Protein AF-B7ZAQ6-4-F1 (afdb_monomer)

Nearest PDB structures (foldseek):
  5jsb-assembly1_B  TM=4.664E-01  e=8.492E-01  synthetic construct

Radius of gyration: 22.22 Å; Cα contacts (8 Å, |Δi|>4): 58; chains: 1; bounding box: 69×20×45 Å

Solvent-accessible surface area (backbone atoms only — not comparable to full-atom values): 7041 Å² total; per-residue (Å²): 110,67,68,61,51,54,49,52,53,53,53,53,50,38,53,52,39,28,52,50,38,39,53,49,40,60,64,68,67,50,69,80,45,86,75,77,57,62,66,58,57,49,54,49,19,50,48,49,18,49,53,49,52,54,53,49,52,55,52,36,57,75,69,63,76,61,55,71,73,57,51,58,51,52,52,53,51,46,53,52,51,51,48,46,41,61,71,45,54,45,54,55,48,53,54,51,49,53,57,51,51,51,51,62,52,45,54,58,49,53,52,53,72,76,36,92,70,74,81,76,90,70,92,130

Foldseek 3Di:
DQLVVVVVVLVVQLVVQLVVLLVCCVPPPCPPPPPPPVVVSNLRSNLRSLVVSLVVLVVCVVVVSHDPVSSVVSNVVSVVVNCCSVVPVVVVVVVVVVVVVCVVVCVVVVVVVVDPPDDDPDDD

Secondary structure (DSSP, 8-state):
-HHHHHHHHHHHHHHHHHHHHHHHHHHHTSSS-SS--HHHHHHHHHHHHHHHHHHHHHHHHHHT-S-HHHHHHHHHHHHHHHHHIIIIIHHHHHHHHHHHHHHHHHHHHHHHHHS---------

Mean predicted aligned error: 11.82 Å

pLDDT: mean 80.82, std 14.58, range [36.91, 94.31]

Structure (mmCIF, N/CA/C/O backbone):
data_AF-B7ZAQ6-4-F1
#
_entry.id   AF-B7ZAQ6-4-F1
#
loop_
_atom_site.group_PDB
_atom_site.id
_atom_site.type_symbol
_atom_site.label_atom_id
_atom_site.label_alt_id
_atom_site.label_comp_id
_atom_site.label_asym_id
_atom_site.label_entity_id
_atom_site.label_seq_id
_atom_site.pdbx_PDB_ins_code
_atom_site.Cartn_x
_atom_site.Cartn_y
_atom_site.Cartn_z
_atom_site.occupancy
_atom_site.B_iso_or_equiv
_atom_site.auth_seq_id
_atom_site.auth_comp_id
_atom_site.auth_asym_id
_atom_site.auth_atom_id
_atom_site.pdbx_PDB_model_num
ATOM 1 N N . MET A 1 1 ? -22.076 10.822 15.058 1.00 68.00 1 MET A N 1
ATOM 2 C CA . MET A 1 1 ? -20.920 10.833 15.983 1.00 68.00 1 MET A CA 1
ATOM 3 C C . MET A 1 1 ? -20.062 9.583 15.829 1.00 68.00 1 MET A C 1
ATOM 5 O O . MET A 1 1 ? -18.863 9.749 15.686 1.00 68.00 1 MET A O 1
ATOM 9 N N . SER A 1 2 ? -20.638 8.376 15.735 1.00 79.38 2 SER A N 1
ATOM 10 C CA . SER A 1 2 ? -19.858 7.134 15.562 1.00 79.38 2 SER A CA 1
ATOM 11 C C . SER A 1 2 ? -18.927 7.152 14.346 1.00 79.38 2 SER A C 1
ATOM 13 O O . SER A 1 2 ? -17.749 6.893 14.502 1.00 79.38 2 SER A O 1
ATOM 15 N N . PHE A 1 3 ? -19.398 7.598 13.173 1.00 81.94 3 PHE A N 1
ATOM 16 C CA . PHE A 1 3 ? -18.551 7.667 11.971 1.00 81.94 3 PHE A CA 1
ATOM 17 C C . PHE A 1 3 ? -17.296 8.540 12.148 1.00 81.94 3 PHE A C 1
ATOM 19 O O . PHE A 1 3 ? -16.231 8.179 11.671 1.00 81.94 3 PHE A O 1
ATOM 26 N N . LEU A 1 4 ? -17.401 9.670 12.862 1.00 80.75 4 LEU A N 1
ATOM 27 C CA . LEU A 1 4 ? -16.248 10.542 13.116 1.00 80.75 4 LEU A CA 1
ATOM 28 C C . LEU A 1 4 ? -15.255 9.897 14.084 1.00 80.75 4 LEU A C 1
ATOM 30 O O . LEU A 1 4 ? -14.053 10.048 13.898 1.00 80.75 4 LEU A O 1
ATOM 34 N N . ILE A 1 5 ? -15.755 9.174 15.091 1.00 86.62 5 ILE A N 1
ATOM 35 C CA . ILE A 1 5 ? -14.918 8.430 16.038 1.00 86.62 5 ILE A CA 1
ATOM 36 C C . ILE A 1 5 ? -14.189 7.311 15.287 1.00 86.62 5 ILE A C 1
ATOM 38 O O . ILE A 1 5 ? -12.963 7.256 15.346 1.00 86.62 5 ILE A O 1
ATOM 42 N N . ASP A 1 6 ? -14.916 6.519 14.496 1.00 87.44 6 ASP A N 1
ATOM 43 C CA . ASP A 1 6 ? -14.370 5.462 13.639 1.00 87.44 6 ASP A CA 1
ATOM 44 C C . ASP A 1 6 ? -13.260 6.011 12.725 1.00 87.44 6 ASP A C 1
ATOM 46 O O . ASP A 1 6 ? -12.136 5.509 12.728 1.00 87.44 6 ASP A O 1
ATOM 50 N N . SER A 1 7 ? -13.536 7.103 12.001 1.00 87.38 7 SER A N 1
ATOM 51 C CA . SER A 1 7 ? -12.549 7.747 11.130 1.00 87.38 7 SER A CA 1
ATOM 52 C C . SER A 1 7 ? -11.359 8.313 11.907 1.00 87.38 7 SER A C 1
ATOM 54 O O . SER A 1 7 ? -10.229 8.212 11.439 1.00 87.38 7 SER A O 1
ATOM 56 N N . SER A 1 8 ? -11.569 8.885 13.096 1.00 89.81 8 SER A N 1
ATOM 57 C CA . SER A 1 8 ? -10.472 9.424 13.911 1.00 89.81 8 SER A CA 1
ATOM 58 C C . SER A 1 8 ? -9.519 8.337 14.411 1.00 89.81 8 SER A C 1
ATOM 60 O O . SER A 1 8 ? -8.303 8.536 14.373 1.00 89.81 8 SER A O 1
ATOM 62 N N . ILE A 1 9 ? -10.050 7.177 14.815 1.00 89.31 9 ILE A N 1
ATOM 63 C CA . ILE A 1 9 ? -9.254 6.020 15.242 1.00 89.31 9 ILE A CA 1
ATOM 64 C C . ILE A 1 9 ? -8.400 5.542 14.068 1.00 89.31 9 ILE A C 1
ATOM 66 O O . ILE A 1 9 ? -7.183 5.443 14.203 1.00 89.31 9 ILE A O 1
ATOM 70 N N . MET A 1 10 ? -9.020 5.371 12.898 1.00 88.56 10 MET A N 1
ATOM 71 C CA . MET A 1 10 ? -8.340 4.915 11.685 1.00 88.56 10 MET A CA 1
ATOM 72 C C . MET A 1 10 ? -7.277 5.886 11.163 1.00 88.56 10 MET A C 1
ATOM 74 O O . MET A 1 10 ? -6.234 5.467 10.671 1.00 88.56 10 MET A O 1
ATOM 78 N N . ILE A 1 11 ? -7.519 7.196 11.238 1.00 89.56 11 ILE A N 1
ATOM 79 C CA . ILE A 1 11 ? -6.518 8.195 10.836 1.00 89.56 11 ILE A CA 1
ATOM 80 C C . ILE A 1 11 ? -5.342 8.175 11.817 1.00 89.56 11 ILE A C 1
ATOM 82 O O . ILE A 1 11 ? -4.183 8.232 11.404 1.00 89.56 11 ILE A O 1
ATOM 86 N N . THR A 1 12 ? -5.627 8.059 13.117 1.00 92.38 12 THR A N 1
ATOM 87 C CA . THR A 1 12 ? -4.592 8.011 14.157 1.00 92.38 12 THR A CA 1
ATOM 88 C C . THR A 1 12 ? -3.706 6.780 13.986 1.00 92.38 12 THR A C 1
ATOM 90 O O . THR A 1 12 ? -2.478 6.897 13.976 1.00 92.38 12 THR A O 1
ATOM 93 N N . SER A 1 13 ? -4.307 5.607 13.795 1.00 91.19 13 SER A N 1
ATOM 94 C CA . SER A 1 13 ? -3.571 4.371 13.552 1.00 91.19 13 SER A CA 1
ATOM 95 C C . SER A 1 13 ? -2.812 4.406 12.225 1.00 91.19 13 SER A C 1
ATOM 97 O O . SER A 1 13 ? -1.663 3.973 12.179 1.00 91.19 13 SER A O 1
ATOM 99 N N . GLN A 1 14 ? -3.373 5.007 11.171 1.00 91.00 14 GLN A N 1
ATOM 100 C CA . GLN A 1 14 ? -2.687 5.173 9.890 1.00 91.00 14 GLN A CA 1
ATOM 101 C C . GLN A 1 14 ? -1.408 6.006 10.029 1.00 91.00 14 GLN A C 1
ATOM 103 O O . GLN A 1 14 ? -0.379 5.615 9.481 1.00 91.00 14 GLN A O 1
ATOM 108 N N . ILE A 1 15 ? -1.430 7.110 10.785 1.00 93.31 15 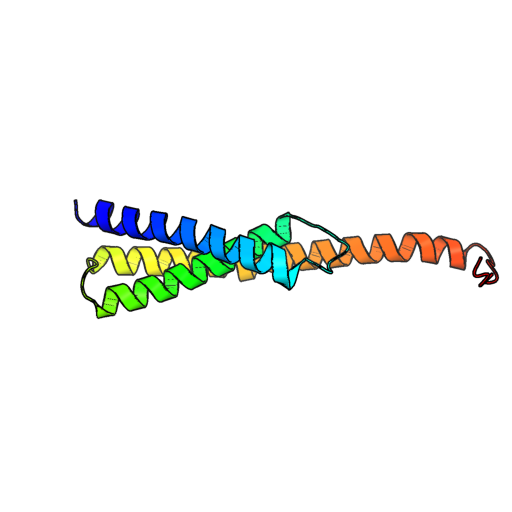ILE A N 1
ATOM 109 C CA . ILE A 1 15 ? -0.229 7.924 11.039 1.00 93.31 15 ILE A CA 1
ATOM 110 C C . ILE A 1 15 ? 0.802 7.123 11.844 1.00 93.31 15 ILE A C 1
ATOM 112 O O . ILE A 1 15 ? 1.989 7.139 11.509 1.00 93.31 15 ILE A O 1
ATOM 116 N N . LEU A 1 16 ? 0.361 6.390 12.871 1.00 92.88 16 LEU A N 1
ATOM 117 C CA . LEU A 1 16 ? 1.239 5.545 13.685 1.00 92.88 16 LEU A CA 1
ATOM 118 C C . LEU A 1 16 ? 1.890 4.430 12.853 1.00 92.88 16 LEU A C 1
ATOM 120 O O . LEU A 1 16 ? 3.109 4.260 12.907 1.00 92.88 16 LEU A O 1
ATOM 124 N N . PHE A 1 17 ? 1.115 3.712 12.040 1.00 91.06 17 PHE A N 1
ATOM 125 C CA . PHE A 1 17 ? 1.620 2.648 11.172 1.00 91.06 17 PHE A CA 1
ATOM 126 C C . PHE A 1 17 ? 2.466 3.183 10.021 1.00 91.06 17 PHE A C 1
ATOM 128 O O . PHE A 1 17 ? 3.458 2.552 9.662 1.00 91.06 17 PHE A O 1
ATOM 135 N N . PHE A 1 18 ? 2.135 4.353 9.471 1.00 91.62 18 PHE A N 1
ATOM 136 C CA . PHE A 1 18 ? 2.969 5.015 8.474 1.00 91.62 18 PHE A CA 1
ATOM 137 C C . PHE A 1 18 ? 4.321 5.412 9.063 1.00 91.62 18 PHE A C 1
ATOM 139 O O . PHE A 1 18 ? 5.352 5.113 8.466 1.00 91.62 18 PHE A O 1
ATOM 146 N N . GLY A 1 19 ? 4.333 6.012 10.257 1.00 92.38 19 GLY A N 1
ATOM 147 C CA . GLY A 1 19 ? 5.562 6.344 10.975 1.00 92.38 19 GLY A CA 1
ATOM 148 C C . GLY A 1 19 ? 6.388 5.104 11.321 1.00 92.38 19 GLY A C 1
ATOM 149 O O . GLY A 1 19 ? 7.600 5.092 11.102 1.00 92.38 19 GLY A O 1
ATOM 150 N N . PHE A 1 20 ? 5.743 4.035 11.795 1.00 90.00 20 PHE A N 1
ATOM 151 C CA . PHE A 1 20 ? 6.410 2.772 12.111 1.00 90.00 20 PHE A CA 1
ATOM 152 C C . PHE A 1 20 ? 6.973 2.083 10.861 1.00 90.00 20 PHE A C 1
ATOM 154 O O . PHE A 1 20 ? 8.141 1.700 10.846 1.00 90.00 20 PHE A O 1
ATOM 161 N N . GLY A 1 21 ? 6.183 1.983 9.790 1.00 88.50 21 GLY A N 1
ATOM 162 C CA . GLY A 1 21 ? 6.615 1.434 8.504 1.00 88.50 21 GLY A CA 1
ATOM 163 C C . GLY A 1 21 ? 7.750 2.250 7.890 1.00 88.50 21 GLY A C 1
ATOM 164 O O . GLY A 1 21 ? 8.752 1.692 7.450 1.00 88.50 21 GLY A O 1
ATOM 165 N N . TRP A 1 22 ? 7.651 3.579 7.937 1.00 86.62 22 TRP A N 1
ATOM 166 C CA . TRP A 1 22 ? 8.718 4.481 7.513 1.00 86.62 22 TRP A CA 1
ATOM 167 C C . TRP A 1 22 ? 10.008 4.251 8.297 1.00 86.62 22 TRP A C 1
ATOM 169 O O . TRP A 1 22 ? 11.068 4.102 7.691 1.00 86.62 22 TRP A O 1
ATOM 179 N N . LEU A 1 23 ? 9.926 4.183 9.629 1.00 87.62 23 LEU A N 1
ATOM 180 C CA . LEU A 1 23 ? 11.077 3.948 10.499 1.00 87.62 23 LEU A CA 1
ATOM 181 C C . LEU A 1 23 ? 11.710 2.574 10.243 1.00 87.62 23 LEU A C 1
ATOM 183 O O . LEU A 1 23 ? 12.937 2.471 10.174 1.00 87.62 23 LEU A O 1
ATOM 187 N N . PHE A 1 24 ? 10.889 1.538 10.064 1.00 85.00 24 PHE A N 1
ATOM 188 C CA . PHE A 1 24 ? 11.344 0.189 9.742 1.00 85.00 24 PHE A CA 1
ATOM 189 C C . PHE A 1 24 ? 12.079 0.157 8.395 1.00 85.00 24 PHE A C 1
ATOM 191 O O . PHE A 1 24 ? 13.210 -0.324 8.326 1.00 85.00 24 PHE A O 1
ATOM 198 N N . PHE A 1 25 ? 11.514 0.754 7.340 1.00 80.94 25 PHE A N 1
ATOM 199 C CA . PHE A 1 25 ? 12.160 0.786 6.022 1.00 80.94 25 PHE A CA 1
ATOM 200 C C . PHE A 1 25 ? 13.378 1.707 5.954 1.00 80.94 25 PHE A C 1
ATOM 202 O O . PHE A 1 25 ? 14.355 1.352 5.292 1.00 80.94 25 PHE A O 1
ATOM 209 N N . MET A 1 26 ? 13.356 2.834 6.676 1.00 78.38 26 MET A N 1
ATOM 210 C CA . MET A 1 26 ? 14.515 3.720 6.843 1.00 78.38 26 MET A CA 1
ATOM 211 C C . MET A 1 26 ? 15.717 2.974 7.416 1.00 78.38 26 MET A C 1
ATOM 213 O O . MET A 1 26 ? 16.847 3.232 7.010 1.00 78.38 26 MET A O 1
ATOM 217 N N . ARG A 1 27 ? 15.484 2.060 8.364 1.00 80.75 27 ARG A N 1
ATOM 218 C CA . ARG A 1 27 ? 16.557 1.308 9.021 1.00 80.75 27 ARG A CA 1
ATOM 219 C C . ARG A 1 27 ? 16.963 0.047 8.267 1.00 80.75 27 ARG A C 1
ATOM 221 O O . ARG A 1 27 ? 18.151 -0.258 8.241 1.00 80.75 27 ARG A O 1
ATOM 228 N N . GLN A 1 28 ? 16.001 -0.678 7.696 1.00 76.44 28 GLN A N 1
ATOM 229 C CA . GLN A 1 28 ? 16.221 -2.047 7.227 1.00 76.44 28 GLN A CA 1
ATOM 230 C C . GLN A 1 28 ? 16.405 -2.168 5.710 1.00 76.44 28 GLN A C 1
ATOM 232 O O . GLN A 1 28 ? 17.261 -2.929 5.278 1.00 76.44 28 GLN A O 1
ATOM 237 N N . LEU A 1 29 ? 15.610 -1.459 4.899 1.00 72.38 29 LEU A N 1
ATOM 238 C CA . LEU A 1 29 ? 15.529 -1.722 3.452 1.00 72.38 29 LEU A CA 1
ATOM 239 C C . LEU A 1 29 ? 16.441 -0.811 2.626 1.00 72.38 29 LEU A C 1
ATOM 241 O O . LEU A 1 29 ? 17.065 -1.260 1.672 1.00 72.38 29 LEU A O 1
ATOM 245 N N . PHE A 1 30 ? 16.527 0.470 2.994 1.00 67.25 30 PHE A N 1
ATOM 246 C CA . PHE A 1 30 ? 17.280 1.4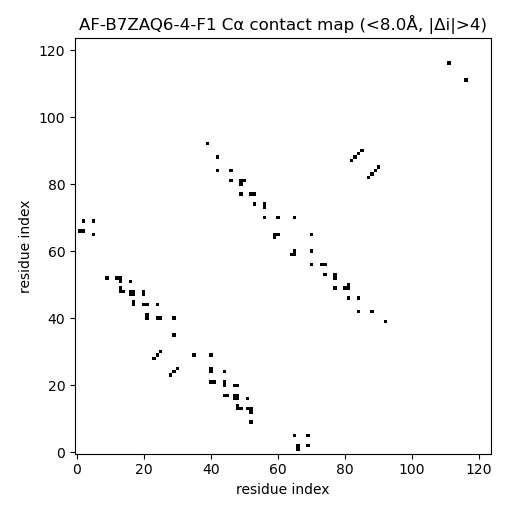75 2.232 1.00 67.25 30 PHE A CA 1
ATOM 247 C C . PHE A 1 30 ? 18.655 1.802 2.819 1.00 67.25 30 PHE A C 1
ATOM 249 O O . PHE A 1 30 ? 19.320 2.718 2.340 1.00 67.25 30 PHE A O 1
ATOM 256 N N . LYS A 1 31 ? 19.096 1.072 3.850 1.00 72.44 31 LYS A N 1
ATOM 257 C CA . LYS A 1 31 ? 20.423 1.261 4.451 1.00 72.44 31 LYS A CA 1
ATOM 258 C C . LYS A 1 31 ? 21.546 1.059 3.425 1.00 72.44 31 LYS A C 1
ATOM 260 O O . LYS A 1 31 ? 22.514 1.811 3.465 1.00 72.44 31 LYS A O 1
ATOM 265 N N . ASP A 1 32 ? 21.351 0.129 2.487 1.00 68.12 32 ASP A N 1
ATOM 266 C CA . ASP A 1 32 ? 22.334 -0.248 1.463 1.00 68.12 32 ASP A CA 1
ATOM 267 C C . ASP A 1 32 ? 21.938 0.196 0.039 1.00 68.12 32 ASP A C 1
ATOM 269 O O . ASP A 1 32 ? 22.649 -0.084 -0.923 1.00 68.12 32 ASP A O 1
ATOM 273 N N . TYR A 1 33 ? 20.809 0.897 -0.130 1.00 66.38 33 TYR A N 1
ATOM 274 C CA . TYR A 1 33 ? 20.420 1.422 -1.443 1.00 66.38 33 TYR A CA 1
ATOM 275 C C . TYR A 1 33 ? 21.160 2.741 -1.704 1.00 66.38 33 TYR A C 1
ATOM 277 O O . TYR A 1 33 ? 20.810 3.791 -1.163 1.00 66.38 33 TYR A O 1
ATOM 285 N N . GLU A 1 34 ? 22.191 2.681 -2.548 1.00 62.06 34 GLU A N 1
ATOM 286 C CA . GLU A 1 34 ? 23.027 3.821 -2.962 1.00 62.06 34 GLU A CA 1
ATOM 287 C C . GLU A 1 34 ? 22.203 4.932 -3.643 1.00 62.06 34 GLU A C 1
ATOM 289 O O . GLU A 1 34 ? 22.462 6.128 -3.494 1.00 62.06 34 GLU A O 1
ATOM 294 N N . ILE A 1 35 ? 21.121 4.543 -4.319 1.00 61.28 35 ILE A N 1
ATOM 295 C CA . ILE A 1 35 ? 20.195 5.443 -5.005 1.00 61.28 35 ILE A CA 1
ATOM 296 C C . ILE A 1 35 ? 19.052 5.788 -4.043 1.00 61.28 35 ILE A C 1
ATOM 298 O O . ILE A 1 35 ? 18.001 5.144 -4.019 1.00 61.28 35 ILE A O 1
ATOM 302 N N . ARG A 1 36 ? 19.263 6.815 -3.213 1.00 62.62 36 ARG A N 1
ATOM 303 C CA . ARG A 1 36 ? 18.308 7.295 -2.196 1.00 62.62 36 ARG A CA 1
ATOM 304 C C . ARG A 1 36 ? 17.124 8.046 -2.821 1.00 62.62 36 ARG A C 1
ATOM 306 O O . ARG A 1 36 ? 16.899 9.227 -2.554 1.00 62.62 36 ARG A O 1
ATOM 313 N N . GLN A 1 37 ? 16.347 7.381 -3.671 1.00 74.25 37 GLN A N 1
ATOM 314 C CA . GLN A 1 37 ? 15.114 7.953 -4.201 1.00 74.25 37 GLN A CA 1
ATOM 315 C C . GLN A 1 37 ? 14.017 7.903 -3.134 1.00 74.25 37 GLN A C 1
ATOM 317 O O . GLN A 1 37 ? 13.273 6.933 -3.012 1.00 74.25 37 GLN A O 1
ATOM 322 N N . TYR A 1 38 ? 13.903 9.005 -2.390 1.00 82.25 38 TYR A N 1
ATOM 323 C CA . TYR A 1 38 ? 12.901 9.231 -1.342 1.00 82.25 38 TYR A CA 1
ATOM 324 C C . TYR A 1 38 ? 11.474 8.837 -1.770 1.00 82.25 38 TYR A C 1
ATOM 326 O O . TYR A 1 38 ? 10.710 8.293 -0.978 1.00 82.25 38 TYR A O 1
ATOM 334 N N . VAL A 1 39 ? 11.132 9.040 -3.047 1.00 84.19 39 VAL A N 1
ATOM 335 C CA . VAL A 1 39 ? 9.814 8.718 -3.616 1.00 84.19 39 VAL A CA 1
ATOM 336 C C . VAL A 1 39 ? 9.445 7.237 -3.451 1.00 84.19 39 VAL A C 1
ATOM 338 O O . VAL A 1 39 ? 8.318 6.947 -3.061 1.00 84.19 39 VAL A O 1
ATOM 341 N N . VAL A 1 40 ? 10.372 6.295 -3.672 1.00 85.38 40 VAL A N 1
ATOM 342 C CA . VAL A 1 40 ? 10.095 4.844 -3.513 1.00 85.38 40 VAL A CA 1
ATOM 343 C C . VAL A 1 40 ? 9.765 4.516 -2.091 1.00 85.38 40 VAL A C 1
ATOM 345 O O . VAL A 1 40 ? 8.834 3.770 -1.806 1.00 85.38 40 VAL A O 1
ATOM 348 N N . GLN A 1 41 ? 10.569 5.082 -1.202 1.00 87.06 41 GLN A N 1
ATOM 349 C CA . GLN A 1 41 ? 10.456 4.819 0.204 1.00 87.06 41 GLN A CA 1
ATOM 350 C C . GLN A 1 41 ? 9.100 5.278 0.724 1.00 87.06 41 GLN A C 1
ATOM 352 O O . GLN A 1 41 ? 8.463 4.541 1.473 1.00 87.06 41 GLN A O 1
ATOM 357 N N . VAL A 1 42 ? 8.638 6.446 0.266 1.00 88.31 42 VAL A N 1
ATOM 358 C CA . VAL A 1 42 ? 7.305 6.958 0.596 1.00 88.31 42 VAL A CA 1
ATOM 359 C C . VAL A 1 42 ? 6.228 6.065 0.001 1.00 88.31 42 VAL A C 1
ATOM 361 O O . VAL A 1 42 ? 5.332 5.651 0.725 1.00 88.31 42 VAL A O 1
ATOM 364 N N . ILE A 1 43 ? 6.305 5.715 -1.287 1.00 88.88 43 ILE A N 1
ATOM 365 C CA . ILE A 1 43 ? 5.300 4.848 -1.927 1.00 88.88 43 ILE A CA 1
ATOM 366 C C . ILE A 1 43 ? 5.178 3.519 -1.176 1.00 88.88 43 ILE A C 1
ATOM 368 O O . ILE A 1 43 ? 4.071 3.030 -0.933 1.00 88.88 43 ILE A O 1
ATOM 372 N N . PHE A 1 44 ? 6.304 2.948 -0.761 1.00 86.69 44 PHE A N 1
ATOM 373 C CA . PHE A 1 44 ? 6.311 1.682 -0.055 1.00 86.69 44 PHE A CA 1
ATOM 374 C C . PHE A 1 44 ? 5.773 1.794 1.375 1.00 86.69 44 PHE A C 1
ATOM 376 O O . PHE A 1 44 ? 4.926 0.988 1.762 1.00 86.69 44 PHE A O 1
ATOM 383 N N . SER A 1 45 ? 6.177 2.813 2.142 1.00 91.69 45 SER A N 1
ATOM 384 C CA . SER A 1 45 ? 5.633 3.030 3.489 1.00 91.69 45 SER A CA 1
ATOM 385 C C . SER A 1 45 ? 4.141 3.368 3.459 1.00 91.69 45 SER A C 1
ATOM 387 O O . SER A 1 45 ? 3.404 2.910 4.330 1.00 91.69 45 SER A O 1
ATOM 389 N N . VAL A 1 46 ? 3.674 4.101 2.440 1.00 91.94 46 VAL A N 1
ATOM 390 C CA . VAL A 1 46 ? 2.246 4.352 2.193 1.00 91.94 46 VAL A CA 1
ATOM 391 C C . VAL A 1 46 ? 1.517 3.029 1.934 1.00 91.94 46 VAL A C 1
ATOM 393 O O . VAL A 1 46 ? 0.513 2.747 2.585 1.00 91.94 46 VAL A O 1
ATOM 396 N N . THR A 1 47 ? 2.034 2.184 1.038 1.00 92.69 47 THR A N 1
ATOM 397 C CA . THR A 1 47 ? 1.433 0.873 0.714 1.00 92.69 47 THR A CA 1
ATOM 398 C C . THR A 1 47 ? 1.353 -0.035 1.943 1.00 92.69 47 THR A C 1
ATOM 400 O O . THR A 1 47 ? 0.337 -0.695 2.178 1.00 92.69 47 THR A O 1
ATOM 403 N N . PHE A 1 48 ? 2.407 -0.042 2.760 1.00 90.75 48 PHE A N 1
ATOM 404 C CA . PHE A 1 48 ? 2.443 -0.785 4.014 1.00 90.75 48 PHE A CA 1
ATOM 405 C C . PHE A 1 48 ? 1.419 -0.248 5.019 1.00 90.75 48 PHE A C 1
ATOM 407 O O . PHE A 1 48 ? 0.644 -1.030 5.561 1.00 90.75 48 PHE A O 1
ATOM 414 N N . ALA A 1 49 ? 1.348 1.074 5.211 1.00 93.38 49 ALA A N 1
ATOM 415 C CA . ALA A 1 49 ? 0.359 1.691 6.091 1.00 93.38 49 ALA A CA 1
ATOM 416 C C . ALA A 1 49 ? -1.071 1.326 5.668 1.00 93.38 49 ALA A C 1
ATOM 418 O O . ALA A 1 49 ? -1.870 0.910 6.503 1.00 93.38 49 ALA A O 1
ATOM 419 N N . PHE A 1 50 ? -1.380 1.383 4.370 1.00 93.12 50 PHE A N 1
ATOM 420 C CA . PHE A 1 50 ? -2.676 0.947 3.849 1.00 93.12 50 PHE A CA 1
ATOM 421 C C . PHE A 1 50 ? -2.930 -0.556 4.065 1.00 93.12 50 PHE A C 1
ATOM 423 O O . PHE A 1 50 ? -4.029 -0.947 4.465 1.00 93.12 50 PHE A O 1
ATOM 430 N N . SER A 1 51 ? -1.916 -1.409 3.926 1.00 93.31 51 SER A N 1
ATOM 431 C CA . SER A 1 51 ? -2.030 -2.835 4.279 1.00 93.31 51 SER A CA 1
ATOM 432 C C . SER A 1 51 ? -2.342 -3.034 5.769 1.00 93.31 51 SER A C 1
ATOM 434 O O . SER A 1 51 ? -3.237 -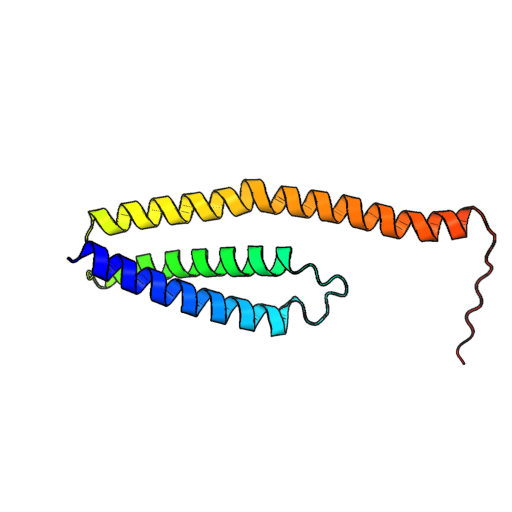3.808 6.109 1.00 93.31 51 SER A O 1
ATOM 436 N N . CYS A 1 52 ? -1.689 -2.279 6.659 1.00 92.62 52 CYS A N 1
ATOM 437 C CA . CYS A 1 52 ? -1.988 -2.278 8.093 1.00 92.62 52 CYS A CA 1
ATOM 438 C C . CYS A 1 52 ? -3.422 -1.823 8.388 1.00 92.62 52 CYS A C 1
ATOM 440 O O . CYS A 1 52 ? -4.099 -2.473 9.181 1.00 92.62 52 CYS A O 1
ATOM 442 N N . THR A 1 53 ? -3.930 -0.788 7.705 1.00 92.00 53 THR A N 1
ATOM 443 C CA . THR A 1 53 ? -5.338 -0.376 7.874 1.00 92.00 53 THR A CA 1
ATOM 444 C C . THR A 1 53 ? -6.326 -1.469 7.455 1.00 92.00 53 THR A C 1
ATOM 446 O O . THR A 1 53 ? -7.401 -1.579 8.035 1.00 92.00 53 THR A O 1
ATOM 449 N N . MET A 1 54 ? -5.964 -2.321 6.487 1.00 91.94 54 MET A N 1
ATOM 450 C CA . MET A 1 54 ? -6.774 -3.482 6.092 1.00 91.94 54 MET A CA 1
ATOM 451 C C . MET A 1 54 ? -6.860 -4.500 7.238 1.00 91.94 54 MET A C 1
ATOM 453 O O . MET A 1 54 ? -7.951 -4.954 7.579 1.00 91.94 54 MET A O 1
ATOM 457 N N . PHE A 1 55 ? -5.729 -4.802 7.883 1.00 91.88 55 PHE A N 1
ATOM 458 C CA . PHE A 1 55 ? -5.692 -5.686 9.052 1.00 91.88 55 PHE A CA 1
ATOM 459 C C . PHE A 1 55 ? -6.455 -5.114 10.247 1.00 91.88 55 PHE A C 1
ATOM 461 O O . PHE A 1 55 ? -7.204 -5.834 10.901 1.00 91.88 55 PHE A O 1
ATOM 468 N N . GLU A 1 56 ? -6.306 -3.821 10.518 1.00 90.75 56 GLU A N 1
ATOM 469 C CA . GLU A 1 56 ? -7.025 -3.153 11.601 1.00 90.75 56 GLU A CA 1
ATOM 470 C C . GLU A 1 56 ? -8.542 -3.182 11.388 1.00 90.75 56 GLU A C 1
ATOM 472 O O . GLU A 1 56 ? -9.284 -3.479 12.322 1.00 90.75 56 GLU A O 1
ATOM 477 N N . LEU A 1 57 ? -9.009 -2.970 10.152 1.00 90.62 57 LEU A N 1
ATOM 478 C CA . LEU A 1 57 ? -10.428 -3.097 9.810 1.00 90.62 57 LEU A CA 1
ATOM 479 C C . LEU A 1 57 ? -10.968 -4.503 10.104 1.00 90.62 57 LEU A C 1
ATOM 481 O O . LEU A 1 57 ? -12.073 -4.621 10.630 1.00 90.62 57 LEU A O 1
ATOM 485 N N . ILE A 1 58 ? -10.184 -5.550 9.826 1.00 92.25 58 ILE A N 1
ATOM 486 C CA . ILE A 1 58 ? -10.542 -6.941 10.152 1.00 92.25 58 ILE A CA 1
ATOM 487 C C . ILE A 1 58 ? -10.610 -7.143 11.676 1.00 92.25 58 ILE A C 1
ATOM 489 O O . ILE A 1 58 ? -11.537 -7.773 12.182 1.00 92.25 58 ILE A O 1
ATOM 493 N N . ILE A 1 59 ? -9.667 -6.580 12.435 1.00 91.81 59 ILE A N 1
ATOM 494 C CA . ILE A 1 59 ? -9.657 -6.684 13.904 1.00 91.81 59 ILE A CA 1
ATOM 495 C C . ILE A 1 59 ? -10.865 -5.954 14.511 1.00 91.81 59 ILE A C 1
ATOM 497 O O . ILE A 1 59 ? -11.553 -6.502 15.374 1.00 91.81 59 ILE A O 1
ATOM 501 N N . PHE A 1 60 ? -11.172 -4.743 14.046 1.00 88.44 60 PHE A N 1
ATOM 502 C CA . PHE A 1 60 ? -12.339 -3.984 14.505 1.00 88.44 60 PHE A CA 1
ATOM 503 C C . PHE A 1 60 ? -13.670 -4.601 14.079 1.00 88.44 60 PHE A C 1
ATOM 505 O O . PHE A 1 60 ? -14.672 -4.417 14.774 1.00 88.44 60 PHE A O 1
ATOM 512 N N . GLU A 1 61 ? -13.692 -5.352 12.979 1.00 87.88 61 GLU A N 1
ATOM 513 C CA . GLU A 1 61 ? -14.840 -6.166 12.597 1.00 87.88 61 GLU A CA 1
ATOM 514 C C . GLU A 1 61 ? -15.106 -7.281 13.612 1.00 87.88 61 GLU A C 1
ATOM 516 O O . GLU A 1 61 ? -16.252 -7.432 14.035 1.00 87.88 61 GLU A O 1
ATOM 521 N N . ILE A 1 62 ? -14.067 -7.996 14.056 1.00 91.31 62 ILE A N 1
ATOM 522 C CA . ILE A 1 62 ? -14.194 -9.057 15.070 1.00 91.31 62 ILE A CA 1
ATOM 523 C C . ILE A 1 62 ? -14.615 -8.475 16.426 1.00 91.31 62 ILE A C 1
ATOM 525 O O . ILE A 1 62 ? -15.448 -9.059 17.116 1.00 91.31 62 ILE A O 1
ATOM 529 N N . LEU A 1 63 ? -14.077 -7.311 16.805 1.00 89.38 63 LEU A N 1
ATOM 530 C CA . LEU A 1 63 ? -14.444 -6.632 18.053 1.00 89.38 63 LEU A CA 1
ATOM 531 C C . LEU A 1 63 ? -15.849 -6.006 18.019 1.00 89.38 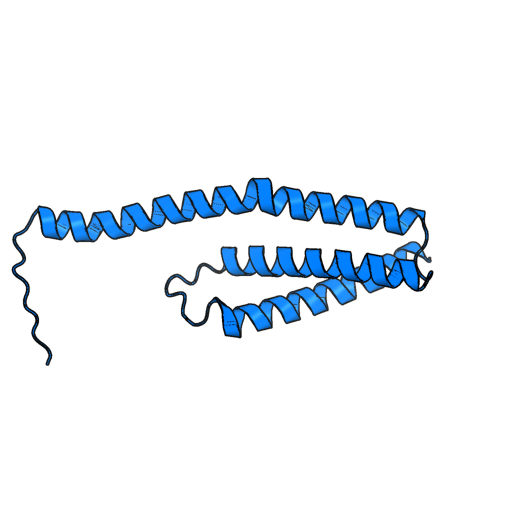63 LEU A C 1
ATOM 533 O O . LEU A 1 63 ? -16.359 -5.611 19.065 1.00 89.38 63 LEU A O 1
ATOM 537 N N . GLY A 1 64 ? -16.473 -5.884 16.842 1.00 81.81 64 GLY A N 1
ATOM 538 C CA . GLY A 1 64 ? -17.823 -5.331 16.693 1.00 81.81 64 GLY A CA 1
ATOM 539 C C . GLY A 1 64 ? -17.951 -3.845 17.053 1.00 81.81 64 GLY A C 1
ATOM 540 O O . GLY A 1 64 ? -19.060 -3.372 17.289 1.00 81.81 64 GLY A O 1
ATOM 541 N N . VAL A 1 65 ? -16.838 -3.105 17.108 1.00 80.56 65 VAL A N 1
ATOM 542 C CA . VAL A 1 65 ? -16.819 -1.687 17.516 1.00 80.56 65 VAL A CA 1
ATOM 543 C C . VAL A 1 65 ? -17.288 -0.768 16.383 1.00 80.56 65 VAL A C 1
ATOM 545 O O . VAL A 1 65 ? -17.934 0.247 16.636 1.00 80.56 65 VAL A O 1
ATOM 548 N N . LEU A 1 66 ? -16.983 -1.124 15.131 1.00 77.75 66 LEU A N 1
ATOM 549 C CA . LEU A 1 66 ? -17.210 -0.263 13.969 1.00 77.75 66 LEU A CA 1
ATOM 550 C C . LEU A 1 66 ? -18.593 -0.474 13.336 1.00 77.75 66 LEU A C 1
ATOM 552 O O . LEU A 1 66 ? -19.054 -1.603 13.153 1.00 77.75 66 LEU A O 1
ATOM 556 N N . ASN A 1 67 ? -19.228 0.617 12.901 1.00 80.50 67 ASN A N 1
ATOM 557 C CA . ASN A 1 67 ? -20.541 0.559 12.258 1.00 80.50 67 ASN A CA 1
ATOM 558 C C . ASN A 1 67 ? -20.465 -0.092 10.859 1.00 80.50 67 ASN A C 1
ATOM 560 O O . ASN A 1 67 ? -19.567 0.216 10.071 1.00 80.50 67 ASN A O 1
ATOM 564 N N . SER A 1 68 ? -21.435 -0.945 10.505 1.00 83.75 68 SER A N 1
ATOM 565 C CA . SER A 1 68 ? -21.443 -1.714 9.247 1.00 83.75 68 SER A CA 1
ATOM 566 C C . SER A 1 68 ? -21.224 -0.854 8.003 1.00 83.75 68 SER A C 1
ATOM 568 O O . SER A 1 68 ? -20.343 -1.165 7.205 1.00 83.75 68 SER A O 1
ATOM 570 N N . SER A 1 69 ? -21.945 0.261 7.862 1.00 85.06 69 SER A N 1
ATOM 571 C CA . SER A 1 69 ? -21.805 1.151 6.699 1.00 85.06 69 SER A CA 1
ATOM 572 C C . SER A 1 69 ? -20.420 1.801 6.608 1.00 85.06 69 SER A C 1
ATOM 574 O O . SER A 1 69 ? -19.897 1.981 5.509 1.00 85.06 69 SER A O 1
ATOM 576 N N . SER A 1 70 ? -19.808 2.117 7.757 1.00 84.81 70 SER A N 1
ATOM 577 C CA . SER A 1 70 ? -18.460 2.694 7.825 1.00 84.81 70 SER A CA 1
ATOM 578 C C . SER A 1 70 ? -17.413 1.685 7.353 1.00 84.81 70 SER A C 1
ATOM 580 O O . SER A 1 70 ? -16.548 2.029 6.548 1.00 84.81 70 SER A O 1
ATOM 582 N N . ARG A 1 71 ? -17.534 0.417 7.771 1.00 85.81 71 ARG A N 1
ATOM 583 C CA . ARG A 1 71 ? -16.605 -0.660 7.387 1.00 85.81 71 ARG A CA 1
ATOM 584 C C . ARG A 1 71 ? -16.533 -0.849 5.878 1.00 85.81 71 ARG A C 1
ATOM 586 O O . ARG A 1 71 ? -15.443 -0.800 5.317 1.00 85.81 71 ARG A O 1
ATOM 593 N N . TYR A 1 72 ? -17.682 -0.994 5.212 1.00 87.81 72 TYR A N 1
ATOM 594 C CA . TYR A 1 72 ? -17.720 -1.207 3.760 1.00 87.81 72 TYR A CA 1
ATOM 595 C C . TYR A 1 72 ? -17.092 -0.047 2.983 1.00 87.81 72 TYR A C 1
ATOM 597 O O . TYR A 1 72 ? -16.379 -0.272 2.003 1.00 87.81 72 TYR A O 1
ATOM 605 N N . PHE A 1 73 ? -17.326 1.191 3.429 1.00 89.00 73 PHE A N 1
ATOM 606 C CA . PHE A 1 73 ? -16.718 2.366 2.815 1.00 89.00 73 PHE A CA 1
ATOM 607 C C . PHE A 1 73 ? -15.190 2.355 2.968 1.00 89.00 73 PHE A C 1
ATOM 609 O O . PHE A 1 73 ? -14.478 2.490 1.972 1.00 89.00 73 PHE A O 1
ATOM 616 N N . HIS A 1 74 ? -14.681 2.110 4.178 1.00 90.06 74 HIS A N 1
ATOM 617 C CA . HIS A 1 74 ? -13.243 2.064 4.443 1.00 90.06 74 HIS A CA 1
ATOM 618 C C . HIS A 1 74 ? -12.537 0.892 3.744 1.00 90.06 74 HIS A C 1
ATOM 620 O O . HIS A 1 74 ? -11.453 1.083 3.193 1.00 90.06 74 HIS A O 1
ATOM 626 N N . TRP A 1 75 ? -13.162 -0.288 3.674 1.00 89.94 75 TRP A N 1
ATOM 627 C CA . TRP A 1 75 ? -12.657 -1.421 2.889 1.00 89.94 75 TRP A CA 1
ATOM 628 C C . TRP A 1 75 ? -12.519 -1.071 1.411 1.00 89.94 75 TRP A C 1
ATOM 630 O O . TRP A 1 75 ? -11.453 -1.267 0.823 1.00 89.94 75 TRP A O 1
ATOM 640 N N . LYS A 1 76 ? -13.579 -0.517 0.809 1.00 92.94 76 LYS A N 1
ATOM 641 C CA . LYS A 1 76 ? -13.567 -0.159 -0.612 1.00 92.94 76 LYS A CA 1
ATOM 642 C C . LYS A 1 76 ? -12.527 0.921 -0.907 1.00 92.94 76 LYS A C 1
ATOM 644 O O . LYS A 1 76 ? -11.815 0.809 -1.903 1.00 92.94 76 LYS A O 1
ATOM 649 N N . MET A 1 77 ? -12.422 1.941 -0.053 1.00 91.06 77 MET A N 1
ATOM 650 C CA . MET A 1 77 ? -11.405 2.984 -0.201 1.00 91.06 77 MET A CA 1
ATOM 651 C C . MET A 1 77 ? -9.992 2.409 -0.110 1.00 91.06 77 MET A C 1
ATOM 653 O O . MET A 1 77 ? -9.179 2.687 -0.988 1.00 91.06 77 MET A O 1
ATOM 657 N N . ASN A 1 78 ? -9.708 1.575 0.893 1.00 91.50 78 ASN A N 1
ATOM 658 C CA . ASN A 1 78 ? -8.373 1.016 1.078 1.00 91.50 78 ASN A CA 1
ATOM 659 C C . ASN A 1 78 ? -7.949 0.128 -0.103 1.00 91.50 78 ASN A C 1
ATOM 661 O O . ASN A 1 78 ? -6.870 0.308 -0.666 1.00 91.50 78 ASN A O 1
ATOM 665 N N . LEU A 1 79 ? -8.834 -0.772 -0.549 1.00 92.25 79 LEU A N 1
ATOM 666 C CA . LEU A 1 79 ? -8.561 -1.609 -1.720 1.00 92.25 79 LEU A CA 1
ATOM 667 C C . LEU A 1 79 ? -8.364 -0.785 -2.994 1.00 92.25 79 LEU A C 1
ATOM 669 O O . LEU A 1 79 ? -7.464 -1.089 -3.771 1.00 92.25 79 LEU A O 1
ATOM 673 N N . CYS A 1 80 ? -9.162 0.268 -3.197 1.00 94.31 80 CYS A N 1
ATOM 674 C CA . CYS A 1 80 ? -9.007 1.162 -4.344 1.00 94.31 80 CYS A CA 1
ATOM 675 C C . CYS A 1 80 ? -7.627 1.837 -4.348 1.00 94.31 80 CYS A C 1
ATOM 677 O O . CYS A 1 80 ? -6.952 1.854 -5.377 1.00 94.31 80 CYS A O 1
ATOM 679 N N . VAL A 1 81 ? -7.178 2.342 -3.195 1.00 93.56 81 VAL A N 1
ATOM 680 C CA . VAL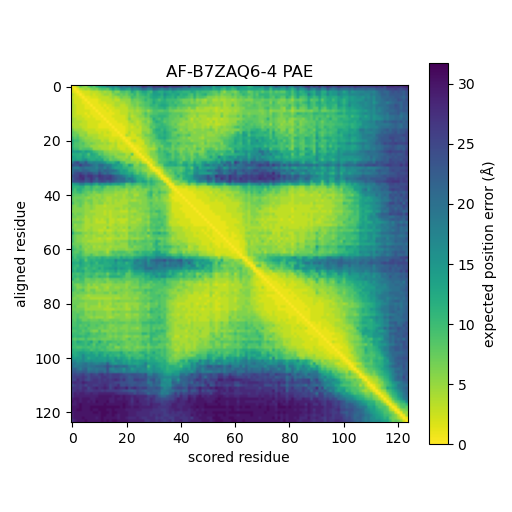 A 1 81 ? -5.887 3.031 -3.078 1.00 93.56 81 VAL A CA 1
ATOM 681 C C . VAL A 1 81 ? -4.713 2.073 -3.276 1.00 93.56 81 VAL A C 1
ATOM 683 O O . VAL A 1 81 ? -3.827 2.373 -4.076 1.00 93.56 81 VAL A O 1
ATOM 686 N N . ILE A 1 82 ? -4.710 0.909 -2.615 1.00 92.69 82 ILE A N 1
ATOM 687 C CA . ILE A 1 82 ? -3.638 -0.089 -2.783 1.00 92.69 82 ILE A CA 1
ATOM 688 C C . ILE A 1 82 ? -3.568 -0.555 -4.241 1.00 92.69 82 ILE A C 1
ATOM 690 O O . ILE A 1 82 ? -2.480 -0.636 -4.811 1.00 92.69 82 ILE A O 1
ATOM 694 N N . LEU A 1 83 ? -4.719 -0.816 -4.866 1.00 93.44 83 LEU A N 1
ATOM 695 C CA . LEU A 1 83 ? -4.781 -1.239 -6.261 1.00 93.44 83 LEU A CA 1
ATOM 696 C C . LEU A 1 83 ? -4.255 -0.154 -7.207 1.00 93.44 83 LEU A C 1
ATOM 698 O O . LEU A 1 83 ? -3.469 -0.465 -8.098 1.00 93.44 83 LEU A O 1
ATOM 702 N N . LEU A 1 84 ? -4.614 1.115 -6.990 1.00 93.69 84 LEU A N 1
ATOM 703 C CA . LEU A 1 84 ? -4.074 2.234 -7.764 1.00 93.69 84 LEU A CA 1
ATOM 704 C C . LEU A 1 84 ? -2.551 2.316 -7.607 1.00 93.69 84 LEU A C 1
ATOM 706 O O . LEU A 1 84 ? -1.837 2.424 -8.602 1.00 93.69 84 LEU A O 1
ATOM 710 N N . ILE A 1 85 ? -2.029 2.211 -6.383 1.00 92.88 85 ILE A N 1
ATOM 711 C CA . ILE A 1 85 ? -0.582 2.266 -6.146 1.00 92.88 85 ILE A CA 1
ATOM 712 C C . ILE A 1 85 ? 0.133 1.118 -6.874 1.00 92.88 85 ILE A C 1
ATOM 714 O O . ILE A 1 85 ? 1.101 1.364 -7.592 1.00 92.88 85 ILE A O 1
ATOM 718 N N . LEU A 1 86 ? -0.356 -0.115 -6.745 1.00 91.19 86 LEU A N 1
ATOM 719 C CA . LEU A 1 86 ? 0.282 -1.291 -7.344 1.00 91.19 86 LEU A CA 1
ATOM 720 C C . LEU A 1 86 ? 0.175 -1.327 -8.874 1.00 91.19 86 LEU A C 1
ATOM 722 O O . LEU A 1 86 ? 1.136 -1.699 -9.540 1.00 91.19 86 LEU A O 1
ATOM 726 N N . VAL A 1 87 ? -0.974 -0.956 -9.439 1.00 94.31 87 VAL A N 1
ATOM 727 C CA . VAL A 1 87 ? -1.224 -1.054 -10.889 1.00 94.31 87 VAL A CA 1
ATOM 728 C C . VAL A 1 87 ? -0.718 0.172 -11.642 1.00 94.31 87 VAL A C 1
ATOM 730 O O . VAL A 1 87 ? -0.334 0.057 -12.800 1.00 94.31 87 VAL A O 1
ATOM 733 N N . PHE A 1 88 ? -0.715 1.345 -11.012 1.00 93.75 88 PHE A N 1
ATOM 734 C CA . PHE A 1 88 ? -0.275 2.585 -11.641 1.00 93.75 88 PHE A CA 1
ATOM 735 C C . PHE A 1 88 ? 1.103 2.987 -11.106 1.00 93.75 88 PHE A C 1
ATOM 737 O O . PHE A 1 88 ? 2.098 2.873 -11.815 1.00 93.75 88 PHE A O 1
ATOM 744 N N . MET A 1 89 ? 1.209 3.405 -9.843 1.00 90.31 89 MET A N 1
ATOM 745 C CA . MET A 1 89 ? 2.441 4.031 -9.329 1.00 90.31 89 MET A CA 1
ATOM 746 C C . MET A 1 89 ? 3.677 3.125 -9.403 1.00 90.31 89 MET A C 1
ATOM 748 O O . MET A 1 89 ? 4.752 3.595 -9.776 1.00 90.31 89 MET A O 1
ATOM 752 N N . VAL A 1 90 ? 3.540 1.834 -9.095 1.00 89.06 90 VAL A N 1
ATOM 753 C CA . VAL A 1 90 ? 4.657 0.879 -9.128 1.00 89.06 90 VAL A CA 1
ATOM 754 C C . VAL A 1 90 ? 5.222 0.674 -10.543 1.00 89.06 90 VAL A C 1
ATOM 756 O O . VAL A 1 90 ? 6.428 0.867 -10.701 1.00 89.06 90 VAL A O 1
ATOM 759 N N . PRO A 1 91 ? 4.440 0.344 -11.593 1.00 93.06 91 PRO A N 1
ATOM 760 C CA . PRO A 1 91 ? 4.998 0.201 -12.940 1.00 93.06 91 PRO A CA 1
ATOM 761 C C . PRO A 1 91 ? 5.568 1.506 -13.499 1.00 93.06 91 PRO A C 1
ATOM 763 O O . PRO A 1 91 ? 6.610 1.461 -14.156 1.00 93.06 91 PRO A O 1
ATOM 766 N N . PHE A 1 92 ? 4.972 2.668 -13.192 1.00 91.56 92 PHE A N 1
ATOM 767 C CA . PHE A 1 92 ? 5.590 3.957 -13.538 1.00 91.56 92 PHE A CA 1
ATOM 768 C C . PHE A 1 92 ? 6.964 4.112 -12.884 1.00 91.56 92 PHE A C 1
ATOM 770 O O . PHE A 1 92 ? 7.915 4.555 -13.533 1.00 91.56 92 PHE A O 1
ATOM 777 N N . TYR A 1 93 ? 7.090 3.704 -11.621 1.00 89.12 93 TYR A N 1
ATOM 778 C CA . TYR A 1 93 ? 8.349 3.792 -10.901 1.00 89.12 93 TYR A CA 1
ATOM 779 C C . TYR A 1 93 ? 9.409 2.816 -11.436 1.00 89.12 93 TYR A C 1
ATOM 781 O O . TYR A 1 93 ? 10.558 3.208 -11.649 1.00 89.12 93 TYR A O 1
ATOM 789 N N . ILE A 1 94 ? 9.024 1.571 -11.730 1.00 87.06 94 ILE A N 1
ATOM 790 C CA . ILE A 1 94 ? 9.913 0.569 -12.338 1.00 87.06 94 ILE A CA 1
ATOM 791 C C . ILE A 1 94 ? 10.396 1.053 -13.712 1.00 87.06 94 ILE A C 1
ATOM 793 O O . ILE A 1 94 ? 11.592 0.994 -13.996 1.00 87.06 94 ILE A O 1
ATOM 797 N N . GLY A 1 95 ? 9.499 1.591 -14.545 1.00 89.69 95 GLY A N 1
ATOM 798 C CA . GLY A 1 95 ? 9.859 2.150 -15.849 1.00 89.69 95 GLY A CA 1
ATOM 799 C C . GLY A 1 95 ? 10.853 3.310 -15.737 1.00 89.69 95 GLY A C 1
ATOM 800 O O . GLY A 1 95 ? 11.871 3.326 -16.433 1.00 89.69 95 GLY A O 1
ATOM 801 N N . TYR A 1 96 ? 10.613 4.244 -14.811 1.00 87.69 96 TYR A N 1
ATOM 802 C CA . TYR A 1 96 ? 11.546 5.337 -14.527 1.00 87.69 96 TYR A CA 1
ATOM 803 C C . TYR A 1 96 ? 12.916 4.817 -14.069 1.00 87.69 96 TYR A C 1
ATOM 805 O O . TYR A 1 96 ? 13.951 5.288 -14.549 1.00 87.69 96 TYR A O 1
ATOM 813 N N . PHE A 1 97 ? 12.928 3.831 -13.170 1.00 84.00 97 PHE A N 1
ATOM 814 C CA . PHE A 1 97 ? 14.152 3.231 -12.653 1.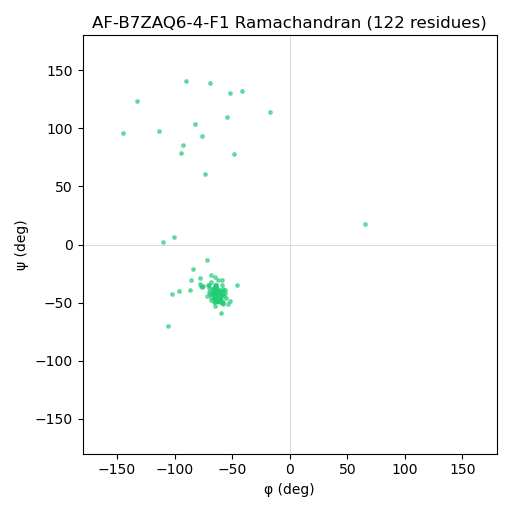00 84.00 97 PHE A CA 1
ATOM 815 C C . PHE A 1 97 ? 14.964 2.576 -13.775 1.00 84.00 97 PHE A C 1
ATOM 817 O O . PHE A 1 97 ? 16.149 2.875 -13.911 1.00 84.00 97 PHE A O 1
ATOM 824 N N . ILE A 1 98 ? 14.344 1.764 -14.635 1.00 85.06 98 ILE A N 1
ATOM 825 C CA . ILE A 1 98 ? 15.024 1.119 -15.773 1.00 85.06 98 ILE A CA 1
ATOM 826 C C . ILE A 1 98 ? 15.661 2.170 -16.690 1.00 85.06 98 ILE A C 1
ATOM 828 O O . ILE A 1 98 ? 16.848 2.090 -17.006 1.00 85.06 98 ILE A O 1
ATOM 832 N N . VAL A 1 99 ? 14.900 3.198 -17.068 1.00 86.75 99 VAL A N 1
ATOM 833 C CA . VAL A 1 99 ? 15.378 4.269 -17.952 1.00 86.75 99 VAL A CA 1
ATOM 834 C C . VAL A 1 99 ? 16.529 5.063 -17.313 1.00 86.75 99 VAL A C 1
ATOM 836 O O . VAL A 1 99 ? 17.480 5.441 -18.001 1.00 86.75 99 VAL A O 1
ATOM 839 N N . SER A 1 100 ? 16.475 5.307 -16.001 1.00 80.62 100 SER A N 1
ATOM 840 C CA . SER A 1 100 ? 17.546 5.993 -15.273 1.00 80.62 100 SER A CA 1
ATOM 841 C C . SER A 1 100 ? 18.822 5.153 -15.196 1.00 80.62 100 SER A C 1
ATOM 843 O O . SER A 1 100 ? 19.904 5.663 -15.481 1.00 80.62 100 SER A O 1
ATOM 845 N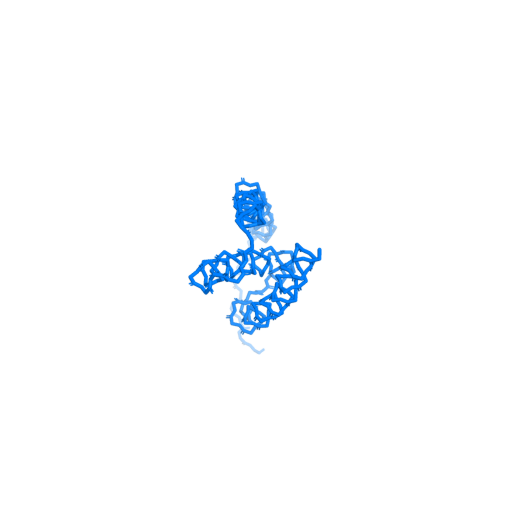 N . ASN A 1 101 ? 18.706 3.863 -14.874 1.00 76.50 101 ASN A N 1
ATOM 846 C CA . ASN A 1 101 ? 19.858 2.967 -14.758 1.00 76.50 101 ASN A CA 1
ATOM 847 C C . ASN A 1 101 ? 20.540 2.723 -16.109 1.00 76.50 101 ASN A C 1
ATOM 849 O O . ASN A 1 101 ? 21.766 2.719 -16.169 1.00 76.50 101 ASN A O 1
ATOM 853 N N . ILE A 1 102 ? 19.780 2.593 -17.205 1.00 80.31 102 ILE A N 1
ATOM 854 C CA . ILE A 1 102 ? 20.365 2.429 -18.546 1.00 80.31 102 ILE A CA 1
ATOM 855 C C . ILE A 1 102 ? 21.170 3.667 -18.947 1.00 80.31 102 ILE A C 1
ATOM 857 O O . ILE A 1 102 ? 22.279 3.518 -19.448 1.00 80.31 102 ILE A O 1
ATOM 861 N N . ARG A 1 103 ? 20.665 4.887 -18.706 1.00 74.94 103 ARG A N 1
ATOM 862 C CA . ARG A 1 103 ? 21.437 6.111 -18.991 1.00 74.94 103 ARG A CA 1
ATOM 863 C C . ARG A 1 103 ? 22.723 6.174 -18.176 1.00 74.94 103 ARG A C 1
ATOM 865 O O . ARG A 1 103 ? 23.767 6.483 -18.741 1.00 74.94 103 ARG A O 1
ATOM 872 N N . LEU A 1 104 ? 22.639 5.859 -16.882 1.00 69.56 104 LEU A N 1
ATOM 873 C CA . LEU A 1 104 ? 23.795 5.871 -15.987 1.00 69.56 104 LEU A CA 1
ATOM 874 C C . LEU A 1 104 ? 24.842 4.829 -16.377 1.00 69.56 104 LEU A C 1
ATOM 876 O O . LEU A 1 104 ? 26.019 5.146 -16.295 1.00 69.56 104 LEU A O 1
ATOM 880 N N . LEU A 1 105 ? 24.448 3.636 -16.839 1.00 67.19 105 LEU A N 1
ATOM 881 C CA . LEU A 1 105 ? 25.384 2.613 -17.318 1.00 67.19 105 LEU A CA 1
ATOM 882 C C . LEU A 1 105 ? 25.943 2.948 -18.712 1.00 67.19 105 LEU A C 1
ATOM 884 O O . LEU A 1 105 ? 27.118 2.707 -18.987 1.00 67.19 105 LEU A O 1
ATOM 888 N N . LEU A 1 106 ? 25.121 3.542 -19.584 1.00 70.88 106 LEU A N 1
ATOM 889 C CA . LEU A 1 106 ? 25.525 3.927 -20.935 1.00 70.88 106 LEU A CA 1
ATOM 890 C C . LEU A 1 106 ? 26.548 5.072 -20.929 1.00 70.88 106 LEU A C 1
ATOM 892 O O . LEU A 1 106 ? 27.424 5.071 -21.786 1.00 70.88 106 LEU A O 1
ATOM 896 N N . SER A 1 107 ? 26.510 6.005 -19.966 1.00 66.62 107 SER A N 1
ATOM 897 C CA . SER A 1 107 ? 27.510 7.085 -19.880 1.00 66.62 107 SER A CA 1
ATOM 898 C C . SER A 1 107 ? 28.962 6.583 -19.713 1.00 66.62 107 SER A C 1
ATOM 900 O O . SER A 1 107 ? 29.758 6.840 -20.616 1.00 66.62 107 SER A O 1
ATOM 902 N N . PRO A 1 108 ? 29.335 5.817 -18.664 1.00 63.94 108 PRO A N 1
ATOM 903 C CA . PRO A 1 108 ? 30.670 5.246 -18.530 1.00 63.94 108 PRO A CA 1
ATOM 904 C C . PRO A 1 108 ? 30.977 4.201 -19.601 1.00 63.94 108 PRO A C 1
ATOM 906 O O . PRO A 1 108 ? 32.096 4.183 -20.102 1.00 63.94 108 PRO A O 1
ATOM 909 N N . LEU A 1 109 ? 30.015 3.355 -20.004 1.00 64.81 109 LEU A N 1
ATOM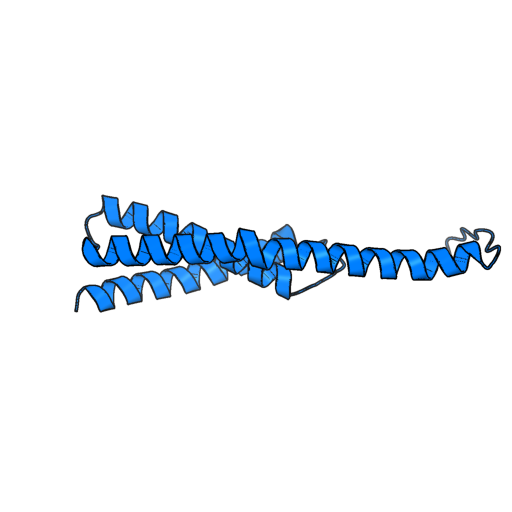 910 C CA . LEU A 1 109 ? 30.282 2.353 -21.043 1.00 64.81 109 LEU A CA 1
ATOM 911 C C . LEU A 1 109 ? 30.585 3.015 -22.394 1.00 64.81 109 LEU A C 1
ATOM 913 O O . LEU A 1 109 ? 31.472 2.554 -23.100 1.00 64.81 109 LEU A O 1
ATOM 917 N N . SER A 1 110 ? 29.928 4.130 -22.732 1.00 60.22 110 SER A N 1
ATOM 918 C CA . SER A 1 110 ? 30.273 4.922 -23.921 1.00 60.22 110 SER A CA 1
ATOM 919 C C . SER A 1 110 ? 31.666 5.548 -23.824 1.00 60.22 110 SER A C 1
ATOM 921 O O . SER A 1 110 ? 32.325 5.725 -24.845 1.00 60.22 110 SER A O 1
ATOM 923 N N . GLN A 1 111 ? 32.143 5.825 -22.609 1.00 61.75 111 GLN A N 1
ATOM 924 C CA . GLN A 1 111 ? 33.484 6.343 -22.353 1.00 61.75 111 GLN A CA 1
ATOM 925 C C . GLN A 1 111 ? 34.550 5.236 -22.456 1.00 61.75 111 GLN A C 1
ATOM 927 O O . GLN A 1 111 ? 35.620 5.492 -22.998 1.00 61.75 111 GLN A O 1
ATOM 932 N N . CYS A 1 112 ? 34.234 4.003 -22.036 1.00 59.88 112 CYS A N 1
ATOM 933 C CA . CYS A 1 112 ? 35.095 2.822 -22.203 1.00 59.88 112 CYS A CA 1
ATOM 934 C C . CYS A 1 112 ? 35.068 2.224 -23.621 1.00 59.88 112 CYS A C 1
ATOM 936 O O . CYS A 1 112 ? 36.043 1.614 -24.036 1.00 59.88 112 CYS A O 1
ATOM 938 N N . ILE A 1 113 ? 33.962 2.359 -24.362 1.00 63.53 113 ILE A N 1
ATOM 939 C CA . ILE A 1 113 ? 33.864 1.908 -25.762 1.00 63.53 113 ILE A CA 1
ATOM 940 C C . ILE A 1 113 ? 34.590 2.876 -26.700 1.00 63.53 113 ILE A C 1
ATOM 942 O O . ILE A 1 113 ? 35.181 2.431 -27.677 1.00 63.53 113 ILE A O 1
ATOM 946 N N . ASN A 1 114 ? 34.543 4.188 -26.427 1.00 59.66 114 ASN A N 1
ATOM 947 C CA . ASN A 1 114 ? 35.201 5.177 -27.287 1.00 59.66 114 ASN A CA 1
ATOM 948 C C . ASN A 1 114 ? 36.687 5.373 -26.982 1.00 59.66 114 ASN A C 1
ATOM 950 O O . ASN A 1 114 ? 37.397 5.849 -27.859 1.00 59.66 114 ASN A O 1
ATOM 954 N N . ASN A 1 115 ? 37.163 5.022 -25.785 1.00 52.78 115 ASN A N 1
ATOM 955 C CA . ASN A 1 115 ? 38.583 5.078 -25.464 1.00 52.78 115 ASN A CA 1
ATOM 956 C C . ASN A 1 115 ? 39.021 3.784 -24.788 1.00 52.78 115 ASN A C 1
ATOM 958 O O . ASN A 1 115 ? 38.516 3.431 -23.723 1.00 52.78 115 ASN A O 1
ATOM 962 N N . ASP A 1 116 ? 40.023 3.153 -25.392 1.00 51.72 116 ASP A N 1
ATOM 963 C CA . ASP A 1 116 ? 40.938 2.188 -24.795 1.00 51.72 116 ASP A CA 1
ATOM 964 C C . ASP A 1 116 ? 41.503 2.699 -23.453 1.00 51.72 116 ASP A C 1
ATOM 966 O O . ASP A 1 116 ? 42.646 3.139 -23.355 1.00 51.72 116 ASP A O 1
ATOM 970 N N . CYS A 1 117 ? 40.723 2.633 -22.377 1.00 51.53 117 CYS A N 1
ATOM 971 C CA . CYS A 1 117 ? 41.237 2.702 -21.018 1.00 51.53 117 CYS A CA 1
ATOM 972 C C . CYS A 1 117 ? 41.436 1.273 -20.537 1.00 51.53 117 CYS A C 1
ATOM 974 O O . CYS A 1 117 ? 40.633 0.694 -19.804 1.00 51.53 117 CYS A O 1
ATOM 976 N N . PHE A 1 118 ? 42.557 0.723 -21.005 1.00 45.84 118 PHE A N 1
ATOM 977 C CA . PHE A 1 118 ? 43.462 -0.096 -20.211 1.00 45.84 118 PHE A CA 1
ATOM 978 C C . PHE A 1 118 ? 43.188 0.130 -18.720 1.00 45.84 118 PHE A C 1
ATOM 980 O O . PHE A 1 118 ? 43.366 1.241 -18.224 1.00 45.84 118 PHE A O 1
ATOM 987 N N . PHE A 1 119 ? 42.714 -0.901 -18.023 1.00 39.22 119 PHE A N 1
ATOM 988 C CA . PHE A 1 119 ? 42.714 -0.935 -16.567 1.00 39.22 119 PHE A CA 1
ATOM 989 C C . PHE A 1 119 ? 44.049 -0.372 -16.048 1.00 39.22 119 PHE A C 1
ATOM 991 O O . PHE A 1 119 ? 45.101 -0.902 -16.412 1.00 39.22 119 PHE A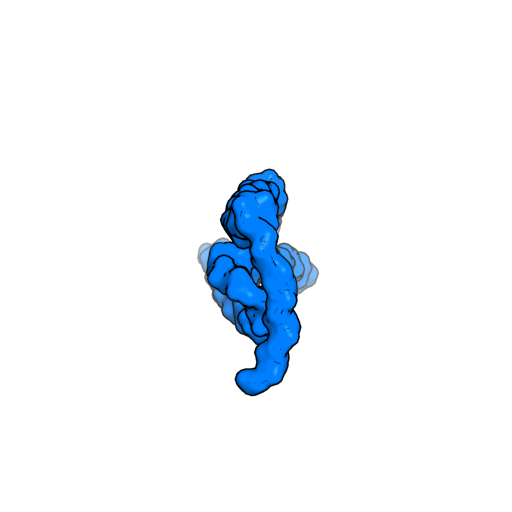 O 1
ATOM 998 N N . PRO A 1 120 ? 44.027 0.541 -15.069 1.00 40.12 120 PRO A N 1
ATOM 999 C CA . PRO A 1 120 ? 44.952 0.415 -13.977 1.00 40.12 120 PRO A CA 1
ATOM 1000 C C . PRO A 1 120 ? 44.103 0.128 -12.750 1.00 40.12 120 PRO A C 1
ATOM 1002 O O . PRO A 1 120 ? 43.561 1.013 -12.092 1.00 40.12 120 PRO A O 1
ATOM 1005 N N . VAL A 1 121 ? 44.017 -1.162 -12.431 1.00 43.09 121 VAL A N 1
ATOM 1006 C CA . VAL A 1 121 ? 44.079 -1.556 -11.029 1.00 43.09 121 VAL A CA 1
ATOM 1007 C C . VAL A 1 121 ? 45.372 -0.948 -10.490 1.00 43.09 121 VAL A C 1
ATOM 1009 O O . VAL A 1 121 ? 46.453 -1.391 -10.862 1.00 43.09 121 VAL A O 1
ATOM 1012 N N . SER A 1 122 ? 45.276 0.063 -9.635 1.00 37.28 122 SER A N 1
ATOM 1013 C CA . SER A 1 122 ? 46.349 0.369 -8.695 1.00 37.28 122 SER A CA 1
ATOM 1014 C C . SER A 1 122 ? 45.729 0.874 -7.403 1.00 37.28 122 SER A C 1
ATOM 1016 O O . SER A 1 122 ? 45.354 2.034 -7.270 1.00 37.28 122 SER A O 1
ATOM 1018 N N . TYR A 1 123 ? 45.583 -0.074 -6.478 1.00 38.97 123 TYR A N 1
ATOM 1019 C CA . TYR A 1 123 ? 45.473 0.166 -5.047 1.00 38.97 123 TYR A CA 1
ATOM 1020 C C . TYR A 1 123 ? 46.635 1.061 -4.593 1.00 38.97 123 TYR A C 1
ATOM 1022 O O . TYR A 1 123 ? 47.793 0.765 -4.896 1.00 38.97 123 TYR A O 1
ATOM 1030 N N . GLY A 1 124 ? 46.309 2.117 -3.857 1.00 36.91 124 GLY A N 1
ATOM 1031 C CA . GLY A 1 124 ? 47.235 3.009 -3.166 1.00 36.91 124 GLY A CA 1
ATOM 1032 C C . GLY A 1 124 ? 46.458 3.873 -2.197 1.00 36.91 124 GLY A C 1
ATOM 1033 O O . GLY A 1 124 ? 45.842 4.843 -2.682 1.00 36.91 124 GLY A O 1
#

Sequence (124 aa):
MSFLIDSSIMITSQILFFGFGWLFFMRQLFKDYEIRQYVVQVIFSVTFAFSCTMFELIIFEILGVLNSSSRYFHWKMNLCVILLILVFMVPFYIGYFIVSNIRLLLSPLSQCINNDCFFPVSYG